Protein AF-A0A2V1GW44-F1 (afdb_monomer_lite)

Structure (mmCIF, N/CA/C/O backbone):
data_AF-A0A2V1GW44-F1
#
_entry.id   AF-A0A2V1GW44-F1
#
loop_
_atom_site.group_PDB
_atom_site.id
_atom_site.type_symbol
_atom_site.label_atom_id
_atom_site.label_alt_id
_atom_site.label_comp_id
_atom_site.label_asym_id
_atom_site.label_entity_id
_atom_site.label_seq_id
_atom_site.pdbx_PDB_ins_code
_atom_site.Cartn_x
_atom_site.Cartn_y
_atom_site.Cartn_z
_atom_site.occupancy
_atom_site.B_iso_or_equiv
_atom_site.auth_seq_id
_atom_site.auth_comp_id
_atom_site.auth_asym_id
_atom_site.auth_atom_id
_atom_site.pdbx_PDB_model_num
ATOM 1 N N . MET A 1 1 ? -30.091 3.429 -4.168 1.00 38.41 1 MET A N 1
ATOM 2 C CA . MET A 1 1 ? -29.788 3.239 -2.736 1.00 38.41 1 MET A CA 1
ATOM 3 C C . MET A 1 1 ? -28.719 2.162 -2.690 1.00 38.41 1 MET A C 1
ATOM 5 O O . MET A 1 1 ? -29.045 0.996 -2.858 1.00 38.41 1 MET A O 1
ATOM 9 N N . GLU A 1 2 ? -27.447 2.562 -2.692 1.00 45.38 2 GLU A N 1
ATOM 10 C CA . GLU A 1 2 ? -26.320 1.621 -2.644 1.00 45.38 2 GLU A CA 1
ATOM 11 C C . GLU A 1 2 ? -26.318 0.933 -1.282 1.00 45.38 2 GLU A C 1
ATOM 13 O O . GLU A 1 2 ? -26.388 1.591 -0.245 1.00 45.38 2 GLU A O 1
ATOM 18 N N . ALA A 1 3 ? -26.302 -0.395 -1.298 1.00 46.09 3 ALA A N 1
ATOM 19 C CA . ALA A 1 3 ? -26.195 -1.206 -0.104 1.00 46.09 3 ALA A CA 1
ATOM 20 C C . ALA A 1 3 ? -24.772 -1.077 0.452 1.00 46.09 3 ALA A C 1
ATOM 22 O O . ALA A 1 3 ? -23.888 -1.859 0.111 1.00 46.09 3 ALA A O 1
ATOM 23 N N . THR A 1 4 ? -24.523 -0.088 1.307 1.00 59.47 4 THR A N 1
ATOM 24 C CA . THR A 1 4 ? -23.390 -0.168 2.226 1.00 59.47 4 THR A CA 1
ATOM 25 C C . THR A 1 4 ? -23.682 -1.313 3.186 1.00 59.47 4 THR A C 1
ATOM 27 O O . THR A 1 4 ? -24.612 -1.231 3.984 1.00 59.47 4 THR A O 1
ATOM 30 N N . ALA A 1 5 ? -22.928 -2.408 3.062 1.00 61.69 5 ALA A N 1
ATOM 31 C CA . ALA A 1 5 ? -23.006 -3.543 3.971 1.00 61.69 5 ALA A CA 1
ATOM 32 C C . ALA A 1 5 ? -22.738 -3.048 5.408 1.00 61.69 5 ALA A C 1
ATOM 34 O O . ALA A 1 5 ? -21.621 -2.593 5.689 1.00 61.69 5 ALA A O 1
ATOM 35 N N . PRO A 1 6 ? -23.743 -3.065 6.307 1.00 62.78 6 PRO A N 1
ATOM 36 C CA . PRO A 1 6 ? -23.547 -2.648 7.688 1.00 62.78 6 PRO A CA 1
ATOM 37 C C . PRO A 1 6 ? -22.462 -3.526 8.321 1.00 62.78 6 PRO A C 1
ATOM 39 O O . PRO A 1 6 ? -22.490 -4.741 8.146 1.00 62.78 6 PRO A O 1
ATOM 42 N N . ASN A 1 7 ? -21.513 -2.909 9.028 1.00 71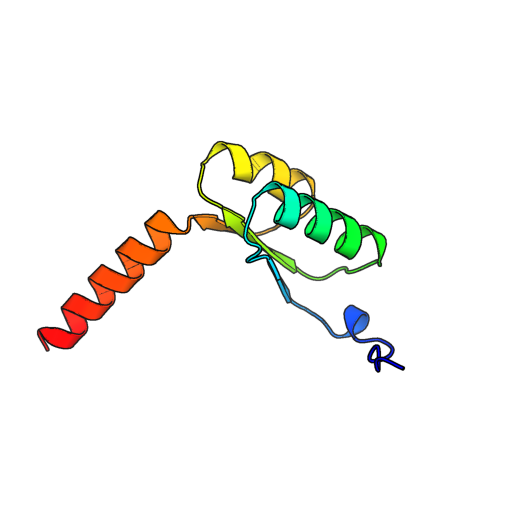.31 7 ASN A N 1
ATOM 43 C CA . ASN A 1 7 ? -20.394 -3.565 9.726 1.00 71.31 7 ASN A CA 1
ATOM 44 C C . ASN A 1 7 ? -19.305 -4.196 8.835 1.00 71.31 7 ASN A C 1
ATOM 46 O O . ASN A 1 7 ? -18.417 -4.861 9.356 1.00 71.31 7 ASN A O 1
ATOM 50 N N . LEU A 1 8 ? -19.286 -3.935 7.518 1.00 73.75 8 LEU A N 1
ATOM 51 C CA . LEU A 1 8 ? -18.229 -4.441 6.620 1.00 73.75 8 LEU A CA 1
ATOM 52 C C . LEU A 1 8 ? -16.809 -4.140 7.128 1.00 73.75 8 LEU A C 1
ATOM 54 O O . LEU A 1 8 ? -15.898 -4.925 6.910 1.00 73.75 8 LEU A O 1
ATOM 58 N N . ILE A 1 9 ? -16.618 -2.992 7.780 1.00 80.25 9 ILE A N 1
ATOM 59 C CA . ILE A 1 9 ? -15.314 -2.567 8.301 1.00 80.25 9 ILE A CA 1
ATOM 60 C C . IL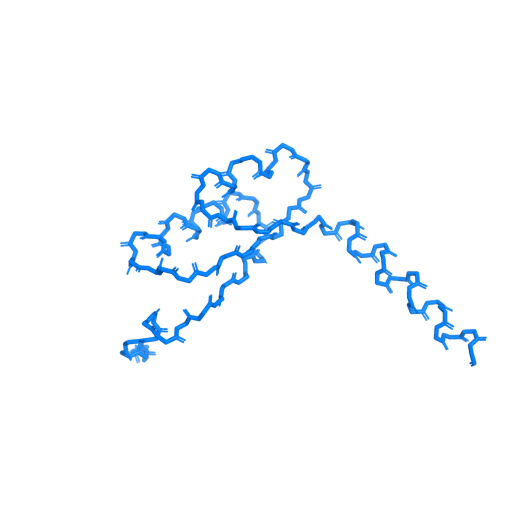E A 1 9 ? -14.886 -3.362 9.537 1.00 80.25 9 ILE A C 1
ATOM 62 O O . ILE A 1 9 ? -13.683 -3.520 9.742 1.00 80.25 9 ILE A O 1
ATOM 66 N N . ASP A 1 10 ? -15.831 -3.851 10.339 1.00 83.81 10 ASP A N 1
ATOM 67 C CA . ASP A 1 10 ? -15.531 -4.548 11.593 1.00 83.81 10 ASP A CA 1
ATOM 68 C C . ASP A 1 10 ? -14.995 -5.964 11.338 1.00 83.81 10 ASP A C 1
ATOM 70 O O . ASP A 1 10 ? -14.082 -6.405 12.034 1.00 83.81 10 ASP A O 1
ATOM 74 N N . ASP A 1 11 ? -15.497 -6.630 10.294 1.00 87.12 11 ASP A N 1
ATOM 75 C CA . ASP A 1 11 ? -15.083 -7.986 9.898 1.00 87.12 11 ASP A CA 1
ATOM 76 C C . ASP A 1 11 ? -13.888 -8.001 8.928 1.00 87.12 11 ASP A C 1
ATOM 78 O O . ASP A 1 11 ? -13.378 -9.060 8.553 1.00 87.12 11 ASP A O 1
ATOM 82 N N . LEU A 1 12 ? -13.436 -6.831 8.475 1.00 90.62 12 LEU A N 1
ATOM 83 C CA . LEU A 1 12 ? -12.381 -6.737 7.479 1.00 90.62 12 LEU A CA 1
ATOM 84 C C . LEU A 1 12 ? -10.999 -6.829 8.139 1.00 90.62 12 LEU A C 1
ATOM 86 O O . LEU A 1 12 ? -10.625 -6.031 8.997 1.00 90.62 12 LEU A O 1
ATOM 90 N N . GLU A 1 13 ? -10.189 -7.780 7.684 1.00 93.44 13 GLU A N 1
ATOM 91 C CA . GLU A 1 13 ? -8.817 -7.939 8.179 1.00 93.44 13 GLU A CA 1
ATOM 92 C C . GLU A 1 13 ? -7.793 -7.176 7.334 1.00 93.44 13 GLU A C 1
ATOM 94 O O . GLU A 1 13 ? -6.786 -6.683 7.854 1.00 93.44 13 GLU A O 1
ATOM 99 N N . TRP A 1 14 ? -8.053 -7.070 6.028 1.00 95.12 14 TRP A N 1
ATOM 100 C CA . TRP A 1 14 ? -7.112 -6.557 5.041 1.00 95.12 14 TRP A CA 1
ATOM 101 C C . TRP A 1 14 ? -7.773 -5.663 4.000 1.00 95.12 14 TRP A C 1
ATOM 103 O O . TRP A 1 14 ? -8.823 -5.986 3.453 1.00 95.12 14 TRP A O 1
ATOM 113 N N . VAL A 1 15 ? -7.081 -4.579 3.655 1.00 95.12 15 VAL A N 1
ATOM 114 C CA . VAL A 1 15 ? -7.368 -3.756 2.476 1.00 95.12 15 VAL A CA 1
A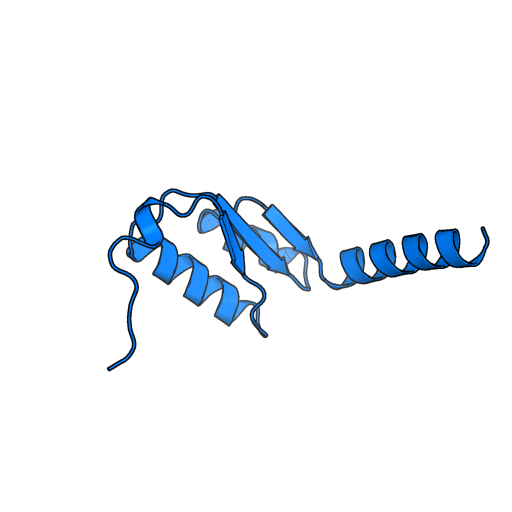TOM 115 C C . VAL A 1 15 ? -6.113 -3.649 1.624 1.00 95.12 15 VAL A C 1
ATOM 117 O O . VAL A 1 15 ? -5.027 -3.410 2.150 1.00 95.12 15 VAL A O 1
ATOM 120 N N . VAL A 1 16 ? -6.260 -3.764 0.304 1.00 96.75 16 VAL A N 1
ATOM 121 C CA . VAL A 1 16 ? -5.181 -3.491 -0.651 1.00 96.75 16 VAL A CA 1
ATOM 122 C C . VAL A 1 16 ? -5.576 -2.310 -1.535 1.00 96.75 16 VAL A C 1
ATOM 124 O O . VAL A 1 16 ? -6.593 -2.350 -2.222 1.00 96.75 16 VAL A O 1
ATOM 127 N N . LEU A 1 17 ? -4.767 -1.253 -1.510 1.00 96.81 17 LEU A N 1
ATOM 128 C CA . LEU A 1 17 ? -4.983 -0.016 -2.255 1.00 96.81 17 LEU A CA 1
ATOM 129 C C . LEU A 1 17 ? -4.214 -0.058 -3.577 1.00 96.81 17 LEU A C 1
ATOM 131 O O . LEU A 1 17 ? -2.988 0.026 -3.599 1.00 96.81 17 LEU A O 1
ATOM 135 N N . THR A 1 18 ? -4.949 -0.207 -4.674 1.00 96.81 18 THR A N 1
ATOM 136 C CA . THR A 1 18 ? -4.425 -0.364 -6.044 1.00 96.81 18 THR A CA 1
ATOM 137 C C . THR A 1 18 ? -4.945 0.744 -6.960 1.00 96.81 18 THR A 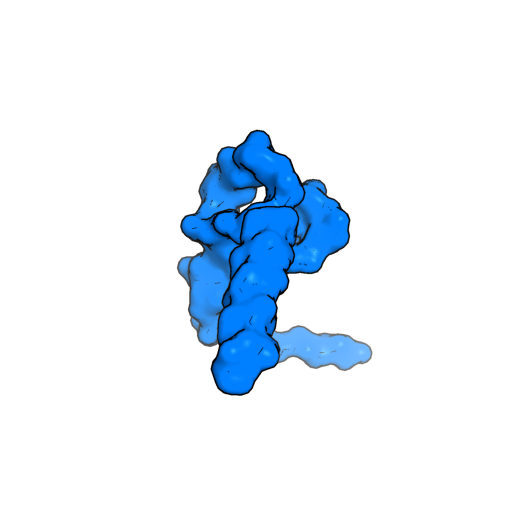C 1
ATOM 139 O O . THR A 1 18 ? -5.326 0.512 -8.106 1.00 96.81 18 THR A O 1
ATOM 142 N N . LEU A 1 19 ? -5.038 1.968 -6.433 1.00 96.25 19 LEU A N 1
ATOM 143 C CA . LEU A 1 19 ? -5.653 3.078 -7.153 1.00 96.25 19 LEU A CA 1
ATOM 144 C C . LEU A 1 19 ? -4.700 3.669 -8.209 1.00 96.25 19 LEU A C 1
ATOM 146 O O . LEU A 1 19 ? -3.482 3.559 -8.063 1.00 96.25 19 LEU A O 1
ATOM 150 N N . PRO A 1 20 ? -5.229 4.342 -9.255 1.00 93.69 20 PRO A N 1
ATOM 151 C CA . PRO A 1 20 ? -4.431 4.779 -10.408 1.00 93.69 20 PRO A CA 1
ATOM 152 C C . PRO A 1 20 ? -3.300 5.765 -10.094 1.00 93.69 20 PRO A C 1
ATOM 154 O O . PRO A 1 20 ? -2.409 5.953 -10.918 1.00 93.69 20 PRO A O 1
ATOM 157 N N . THR A 1 21 ? -3.347 6.440 -8.942 1.00 95.06 21 THR A N 1
ATOM 158 C CA . THR A 1 21 ? -2.339 7.425 -8.540 1.00 95.06 21 THR A CA 1
ATOM 159 C C . THR A 1 21 ? -1.955 7.263 -7.074 1.00 95.06 21 THR A C 1
ATOM 161 O O . THR A 1 21 ? -2.769 6.876 -6.230 1.00 95.06 21 THR A O 1
ATOM 164 N N . HIS A 1 22 ? -0.722 7.648 -6.744 1.00 95.00 22 HIS A N 1
ATOM 165 C CA . HIS A 1 22 ? -0.239 7.662 -5.366 1.00 95.00 22 HIS A CA 1
ATOM 166 C C . HIS A 1 22 ? -1.105 8.530 -4.442 1.00 95.00 22 HIS A C 1
ATOM 168 O O . HIS A 1 22 ? -1.467 8.116 -3.340 1.00 95.00 22 HIS A O 1
ATOM 174 N N . GLN A 1 23 ? -1.527 9.702 -4.924 1.00 96.38 23 GLN A N 1
ATOM 175 C CA . GLN A 1 23 ? -2.413 10.587 -4.172 1.00 96.38 23 GLN A CA 1
ATOM 176 C C . GLN A 1 23 ? -3.779 9.945 -3.895 1.00 96.38 23 GLN A C 1
ATOM 178 O O . GLN A 1 23 ? -4.350 10.164 -2.827 1.00 96.38 23 GLN A O 1
ATOM 183 N N . ALA A 1 24 ? -4.303 9.136 -4.821 1.00 96.81 24 ALA A N 1
ATOM 184 C CA . ALA A 1 24 ? -5.532 8.387 -4.588 1.00 96.81 24 ALA A CA 1
ATOM 185 C C . ALA A 1 24 ? -5.338 7.341 -3.476 1.00 96.81 24 ALA A C 1
ATOM 187 O O . ALA A 1 24 ? -6.163 7.278 -2.564 1.00 96.81 24 ALA A O 1
ATOM 188 N N . ASN A 1 25 ? -4.219 6.604 -3.482 1.00 96.94 25 ASN A N 1
ATOM 189 C CA . ASN A 1 25 ? -3.873 5.668 -2.404 1.00 96.94 25 ASN A CA 1
ATOM 190 C C . ASN A 1 25 ? -3.746 6.375 -1.041 1.00 96.94 25 ASN A C 1
ATOM 192 O O . ASN A 1 25 ? -4.300 5.892 -0.054 1.00 96.94 25 ASN A O 1
ATOM 196 N N . ILE A 1 26 ? -3.107 7.549 -0.977 1.00 97.06 26 ILE A N 1
ATOM 197 C CA . ILE A 1 26 ? -3.036 8.361 0.253 1.00 97.06 26 ILE A CA 1
ATOM 198 C C . ILE A 1 26 ? -4.432 8.756 0.746 1.00 97.06 26 ILE A C 1
ATOM 200 O O . ILE A 1 26 ? -4.749 8.604 1.932 1.00 97.06 26 ILE A O 1
ATOM 204 N N . SER A 1 27 ? -5.265 9.283 -0.152 1.00 97.38 27 SER A N 1
ATOM 205 C CA . SER A 1 27 ? -6.612 9.746 0.184 1.00 97.38 27 SER A CA 1
ATOM 206 C C . SER A 1 27 ? -7.475 8.599 0.710 1.00 97.38 27 SER A C 1
ATOM 208 O O . SER A 1 27 ? -8.137 8.756 1.736 1.00 97.38 27 SER A O 1
ATOM 210 N N . ALA A 1 28 ? -7.409 7.431 0.066 1.00 96.50 28 ALA A N 1
ATOM 211 C CA . ALA A 1 28 ? -8.127 6.236 0.490 1.00 96.50 28 ALA A CA 1
ATOM 212 C C . ALA A 1 28 ? -7.633 5.716 1.847 1.00 96.50 28 ALA A C 1
ATOM 214 O O . ALA A 1 28 ? -8.448 5.532 2.749 1.00 96.50 28 ALA A O 1
ATOM 215 N N . ALA A 1 29 ? -6.315 5.565 2.042 1.00 96.50 29 ALA A N 1
ATOM 216 C CA . ALA A 1 29 ? -5.736 5.144 3.324 1.00 96.50 29 ALA A CA 1
ATOM 217 C C . ALA A 1 29 ? -6.186 6.059 4.475 1.00 96.50 29 ALA A C 1
ATOM 219 O O . ALA A 1 29 ? -6.588 5.596 5.543 1.00 96.50 29 ALA A O 1
ATOM 220 N N . THR A 1 30 ? -6.184 7.371 4.229 1.00 96.12 30 THR A N 1
ATOM 221 C CA . THR A 1 30 ? -6.633 8.374 5.199 1.00 96.12 30 THR A CA 1
ATOM 222 C C . THR A 1 30 ? -8.116 8.213 5.536 1.00 96.12 30 THR A C 1
ATOM 224 O O . THR A 1 30 ? -8.484 8.255 6.710 1.00 96.12 30 THR A O 1
ATOM 227 N N . GLN A 1 31 ? -8.982 8.040 4.533 1.00 94.56 31 GLN A N 1
ATOM 228 C CA . GLN A 1 31 ? -10.419 7.861 4.758 1.00 94.56 31 GLN A CA 1
ATOM 229 C C . GLN A 1 31 ? -10.718 6.562 5.508 1.00 94.56 31 GLN A C 1
ATOM 231 O O . GLN A 1 31 ? -11.435 6.596 6.502 1.00 94.56 31 GLN A O 1
ATOM 236 N N . ILE A 1 32 ? -10.100 5.451 5.110 1.00 92.19 32 ILE A N 1
ATOM 237 C CA . ILE A 1 32 ? -10.272 4.145 5.756 1.00 92.19 32 ILE A CA 1
ATOM 238 C C . ILE A 1 32 ? -9.892 4.213 7.242 1.00 92.19 32 ILE A C 1
ATOM 240 O O . ILE A 1 32 ? -10.634 3.732 8.099 1.00 92.19 32 ILE A O 1
ATOM 244 N N . ARG A 1 33 ? -8.780 4.879 7.581 1.00 91.25 33 ARG A N 1
ATOM 245 C CA . ARG A 1 33 ? -8.395 5.092 8.985 1.00 91.25 33 ARG A CA 1
ATOM 246 C C . ARG A 1 33 ? -9.384 5.982 9.737 1.00 91.25 33 ARG A C 1
ATOM 248 O O . ARG A 1 33 ? -9.723 5.666 10.874 1.00 91.25 33 ARG A O 1
ATOM 255 N N . LYS A 1 34 ? -9.903 7.043 9.109 1.00 91.94 34 LYS A N 1
ATOM 256 C CA . LYS A 1 34 ? -10.953 7.899 9.699 1.00 91.94 34 LYS A CA 1
ATOM 257 C C . LYS A 1 34 ? -12.265 7.152 9.951 1.00 91.94 34 LYS A C 1
ATOM 259 O O . LYS A 1 34 ? -12.969 7.497 10.891 1.00 91.94 34 LYS A O 1
ATOM 264 N N . MET A 1 35 ? -12.573 6.132 9.152 1.00 90.06 35 MET A N 1
ATOM 265 C CA . MET A 1 35 ? -13.740 5.263 9.344 1.00 90.06 35 MET A CA 1
ATOM 266 C C . MET A 1 35 ? -13.562 4.256 10.492 1.00 90.06 35 MET A C 1
ATOM 268 O O . MET A 1 35 ? -14.484 3.505 10.785 1.00 90.06 35 MET A O 1
ATOM 272 N N . GLY A 1 36 ? -12.398 4.229 11.153 1.00 90.00 36 GLY A N 1
ATOM 273 C CA . GLY A 1 36 ? -12.145 3.359 12.299 1.00 90.00 36 GLY A CA 1
ATOM 274 C C . GLY A 1 36 ? -11.648 1.959 11.941 1.00 90.00 36 GLY A C 1
ATOM 275 O O . GLY A 1 36 ? -11.575 1.115 12.830 1.00 90.00 36 GLY A O 1
ATOM 276 N N . PHE A 1 37 ? -11.260 1.703 10.685 1.00 91.94 37 PHE A N 1
ATOM 277 C CA . PHE A 1 37 ? -10.687 0.417 10.281 1.00 91.94 37 PHE A CA 1
ATOM 278 C C . PHE A 1 37 ? -9.399 0.117 11.059 1.00 91.94 37 PHE A C 1
ATOM 280 O O . PHE A 1 37 ? -8.414 0.862 10.968 1.00 91.94 37 PHE A O 1
ATOM 287 N N . LYS A 1 38 ? -9.394 -0.999 11.795 1.00 91.31 38 LYS A N 1
ATOM 288 C CA . LYS A 1 38 ? -8.262 -1.454 12.626 1.00 91.31 38 LYS A CA 1
ATOM 289 C C . LYS A 1 38 ? -7.423 -2.548 11.968 1.00 91.31 38 LYS A C 1
ATOM 291 O O . LYS A 1 38 ? -6.368 -2.893 12.492 1.00 91.31 38 LYS A O 1
ATOM 296 N N . GLY A 1 39 ? -7.871 -3.069 10.828 1.00 92.81 39 GLY A N 1
ATOM 297 C CA . GLY A 1 39 ? -7.144 -4.081 10.077 1.00 92.81 39 GLY A CA 1
ATOM 298 C C . GLY A 1 39 ? -5.894 -3.541 9.376 1.00 92.81 39 GLY A C 1
ATOM 299 O O . GLY A 1 39 ? -5.517 -2.356 9.454 1.00 92.81 39 GLY A O 1
ATOM 300 N N . LYS A 1 40 ? -5.235 -4.449 8.661 1.00 96.25 40 LYS A N 1
ATOM 301 C CA . LYS A 1 40 ? -3.992 -4.187 7.942 1.00 96.25 40 LYS A CA 1
ATOM 302 C C . LYS A 1 40 ? -4.282 -3.602 6.566 1.00 96.25 40 LYS A C 1
ATOM 304 O O . LYS A 1 40 ? -5.286 -3.902 5.928 1.00 96.25 40 LYS A O 1
ATOM 309 N N . MET A 1 41 ? -3.382 -2.741 6.109 1.00 96.62 41 MET A N 1
ATOM 310 C CA . MET A 1 41 ? -3.471 -2.137 4.781 1.00 96.62 41 MET A CA 1
ATOM 311 C C . MET A 1 41 ? -2.202 -2.441 4.005 1.00 96.62 41 MET A C 1
ATOM 313 O O . MET A 1 41 ? -1.108 -2.360 4.562 1.00 96.62 41 MET A O 1
ATOM 317 N N . ALA A 1 42 ? -2.349 -2.734 2.724 1.00 97.62 42 ALA A N 1
ATOM 318 C CA . ALA A 1 42 ? -1.268 -2.718 1.759 1.00 97.62 42 ALA A CA 1
ATOM 319 C C . ALA A 1 42 ?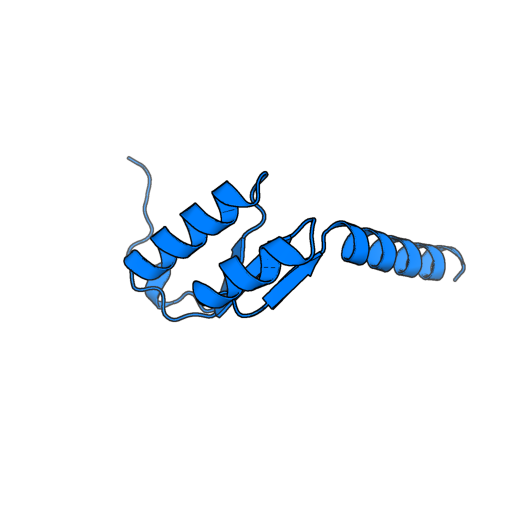 -1.575 -1.710 0.648 1.00 97.62 42 ALA A C 1
ATOM 321 O O . ALA A 1 42 ? -2.735 -1.356 0.438 1.00 97.62 42 ALA A O 1
ATOM 322 N N . ALA A 1 43 ? -0.556 -1.247 -0.066 1.00 97.62 43 ALA A N 1
ATOM 323 C CA . ALA A 1 43 ? -0.740 -0.337 -1.190 1.00 97.62 43 ALA A CA 1
ATOM 324 C C . ALA A 1 43 ? 0.263 -0.604 -2.311 1.00 97.62 43 ALA A C 1
ATOM 326 O O . ALA A 1 43 ? 1.387 -1.037 -2.062 1.00 97.62 43 ALA A O 1
ATOM 327 N N . THR A 1 44 ? -0.127 -0.305 -3.544 1.00 96.62 44 THR A N 1
ATOM 328 C CA . THR A 1 44 ? 0.807 -0.265 -4.667 1.00 96.62 44 THR A CA 1
ATOM 329 C C . THR A 1 44 ? 1.537 1.069 -4.720 1.00 96.62 44 THR A C 1
ATOM 331 O O . THR A 1 44 ? 0.945 2.127 -4.487 1.00 96.62 44 THR A O 1
ATOM 334 N N . THR A 1 45 ? 2.815 1.018 -5.075 1.00 96.00 45 THR A N 1
ATOM 335 C CA . THR A 1 45 ? 3.647 2.190 -5.352 1.00 96.00 45 THR A CA 1
ATOM 336 C C . THR A 1 45 ? 4.349 2.031 -6.692 1.00 96.00 45 THR A C 1
ATOM 338 O O . THR A 1 45 ? 4.540 0.924 -7.193 1.00 96.00 45 THR A O 1
ATOM 341 N N . SER A 1 46 ? 4.732 3.151 -7.280 1.00 92.56 46 SER A N 1
ATOM 342 C CA . SER A 1 46 ? 5.553 3.203 -8.491 1.00 92.56 46 SER A CA 1
ATOM 343 C C . SER A 1 46 ? 6.980 3.625 -8.159 1.00 92.56 46 SER A C 1
ATOM 345 O O . SER A 1 46 ? 7.930 3.143 -8.778 1.00 92.56 46 SER A O 1
ATOM 347 N N . TYR A 1 47 ? 7.136 4.462 -7.131 1.00 90.94 47 TYR A N 1
ATOM 348 C CA . TYR A 1 47 ? 8.410 5.049 -6.727 1.00 90.94 47 TYR A CA 1
ATOM 349 C C . TYR A 1 47 ? 8.723 4.760 -5.252 1.00 90.94 47 TYR A C 1
ATOM 351 O O . TYR A 1 47 ? 7.856 4.350 -4.478 1.00 90.94 47 TYR A O 1
ATOM 359 N N . ALA A 1 48 ? 9.996 4.888 -4.871 1.00 85.50 48 ALA A N 1
ATOM 360 C CA . ALA A 1 48 ? 10.467 4.513 -3.535 1.00 85.50 48 ALA A CA 1
ATOM 361 C C . ALA A 1 48 ? 10.067 5.525 -2.447 1.00 85.50 48 ALA A C 1
ATOM 363 O O . ALA A 1 48 ? 9.795 5.132 -1.318 1.00 85.50 48 ALA A O 1
ATOM 364 N N . ASP A 1 49 ? 9.996 6.806 -2.796 1.00 89.62 49 ASP A N 1
ATOM 365 C CA . ASP A 1 49 ? 9.600 7.921 -1.928 1.00 89.62 49 ASP A CA 1
ATOM 366 C C . ASP A 1 49 ? 8.112 7.880 -1.538 1.00 89.62 49 ASP A C 1
ATOM 368 O O . ASP A 1 49 ? 7.733 8.275 -0.436 1.00 89.62 49 ASP A O 1
ATOM 372 N N . GLU A 1 50 ? 7.264 7.310 -2.394 1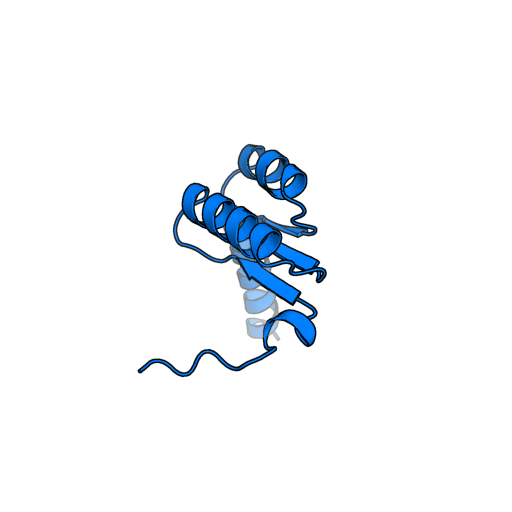.00 92.12 50 GLU A N 1
ATOM 373 C CA . GLU A 1 50 ? 5.841 7.078 -2.117 1.00 92.12 50 GLU A CA 1
ATOM 374 C C . GLU A 1 50 ? 5.604 6.188 -0.883 1.00 92.12 50 GLU A C 1
ATOM 376 O O . GLU A 1 50 ? 4.588 6.302 -0.189 1.00 92.12 50 GLU A O 1
ATOM 381 N N . LYS A 1 51 ? 6.544 5.285 -0.589 1.00 92.38 51 LYS A N 1
ATOM 382 C CA . LYS A 1 51 ? 6.419 4.314 0.499 1.00 92.38 51 LYS A CA 1
ATOM 383 C C . LYS A 1 51 ? 6.298 4.989 1.863 1.00 92.38 51 LYS A C 1
ATOM 385 O O . LYS A 1 51 ? 5.361 4.689 2.602 1.00 92.38 51 LYS A O 1
ATOM 390 N N . GLU A 1 52 ? 7.200 5.917 2.175 1.00 91.38 52 GLU A N 1
ATOM 391 C CA . GLU A 1 52 ? 7.285 6.545 3.501 1.00 91.38 52 GLU A CA 1
ATOM 392 C C . GLU A 1 52 ? 5.974 7.241 3.876 1.00 91.38 52 GLU A C 1
ATOM 394 O O . GLU A 1 52 ? 5.487 7.148 5.009 1.00 91.38 52 GLU A O 1
ATOM 399 N N . LYS A 1 53 ? 5.341 7.899 2.896 1.00 92.44 53 LYS A N 1
ATOM 400 C CA . LYS A 1 53 ? 4.076 8.588 3.132 1.00 92.44 53 LYS A CA 1
ATOM 401 C C . LYS A 1 53 ? 2.952 7.615 3.467 1.00 92.44 53 LYS A C 1
ATOM 403 O O . LYS A 1 53 ? 2.179 7.885 4.386 1.00 92.44 53 LYS A O 1
ATOM 408 N N . LEU A 1 54 ? 2.859 6.495 2.757 1.00 94.44 54 LEU A N 1
ATOM 409 C CA . LEU A 1 54 ? 1.842 5.471 3.003 1.00 94.44 54 LEU A CA 1
ATOM 410 C C . LEU A 1 54 ? 2.065 4.769 4.350 1.00 94.44 54 LEU A C 1
ATOM 412 O O . LEU A 1 54 ? 1.104 4.563 5.094 1.00 94.44 54 LEU A O 1
ATOM 416 N N . GLU A 1 55 ? 3.314 4.478 4.709 1.00 93.56 55 GLU A N 1
ATOM 417 C CA . GLU A 1 55 ? 3.663 3.892 6.010 1.00 93.56 55 GLU A CA 1
ATOM 418 C C . GLU A 1 55 ? 3.261 4.809 7.171 1.00 93.56 55 GLU A C 1
ATOM 420 O O . GLU A 1 55 ? 2.643 4.350 8.134 1.00 93.56 55 GLU A O 1
ATOM 425 N N . SER A 1 56 ? 3.474 6.125 7.036 1.00 92.69 56 SER A N 1
ATOM 426 C CA . SER A 1 56 ? 3.029 7.115 8.032 1.00 92.69 56 SER A CA 1
ATOM 427 C C . SER A 1 56 ? 1.505 7.149 8.246 1.00 92.69 56 SER A C 1
ATOM 429 O O . SER A 1 56 ? 1.033 7.630 9.274 1.00 92.69 56 SER A O 1
ATOM 431 N N . LEU A 1 57 ? 0.724 6.612 7.300 1.00 92.31 57 LEU A N 1
ATOM 432 C CA . LEU A 1 57 ? -0.741 6.506 7.357 1.00 92.31 57 LEU A CA 1
ATOM 433 C C . LEU A 1 57 ? -1.212 5.121 7.841 1.00 92.31 57 LEU A C 1
ATOM 435 O O . LEU A 1 57 ? -2.407 4.810 7.813 1.00 92.31 57 LEU A O 1
ATOM 439 N N . GLY A 1 58 ? -0.287 4.267 8.286 1.00 91.75 58 GLY A N 1
ATOM 440 C CA . GLY A 1 58 ? -0.583 2.921 8.766 1.00 91.75 58 GLY A CA 1
ATOM 441 C C . GLY A 1 58 ? -0.779 1.896 7.647 1.00 91.75 58 GLY A C 1
ATOM 442 O O . GLY A 1 58 ? -1.467 0.892 7.860 1.00 91.75 58 GLY A O 1
ATOM 443 N N . VAL A 1 59 ? -0.224 2.131 6.454 1.00 95.69 59 VAL A N 1
ATOM 444 C CA . VAL A 1 59 ? -0.036 1.071 5.452 1.00 95.69 59 VAL A CA 1
ATOM 445 C C . VAL A 1 59 ? 1.127 0.190 5.901 1.00 95.69 59 VAL A C 1
ATOM 447 O O . VAL A 1 59 ? 2.211 0.676 6.186 1.00 95.69 59 VAL A O 1
ATOM 450 N N . HIS A 1 60 ? 0.875 -1.111 6.004 1.00 96.19 60 HIS A N 1
ATOM 451 C CA . HIS A 1 60 ? 1.802 -2.095 6.564 1.00 96.19 60 HIS A CA 1
ATOM 452 C C . HIS A 1 60 ? 2.738 -2.681 5.503 1.00 96.19 60 HIS A C 1
ATOM 454 O O . HIS A 1 60 ? 3.840 -3.109 5.826 1.00 96.19 60 HIS A O 1
ATOM 460 N N . TYR A 1 61 ? 2.284 -2.727 4.247 1.00 95.25 61 TYR A N 1
ATOM 461 C CA . TYR A 1 61 ? 3.037 -3.299 3.134 1.00 95.25 61 TYR A CA 1
ATOM 462 C C . TYR A 1 61 ? 2.880 -2.439 1.887 1.00 95.25 61 TYR A C 1
ATOM 464 O O . TYR A 1 61 ? 1.782 -1.980 1.570 1.00 95.25 61 TYR A O 1
ATOM 472 N N . THR A 1 62 ? 3.973 -2.247 1.159 1.00 95.19 62 THR A N 1
ATOM 473 C CA . THR A 1 62 ? 3.956 -1.581 -0.143 1.00 95.19 62 THR A CA 1
ATOM 474 C C . THR A 1 62 ? 4.512 -2.508 -1.210 1.00 95.19 62 THR A C 1
ATOM 476 O O . THR A 1 62 ? 5.497 -3.208 -0.980 1.00 95.19 62 THR A O 1
ATOM 479 N N . PHE A 1 63 ? 3.854 -2.523 -2.365 1.00 94.75 63 PHE A N 1
ATOM 480 C CA . PHE A 1 63 ? 4.228 -3.337 -3.514 1.00 94.75 63 PHE A CA 1
ATOM 481 C C . PHE A 1 63 ? 4.593 -2.419 -4.670 1.00 94.75 63 PHE A C 1
ATOM 483 O O . PHE A 1 63 ? 3.733 -1.696 -5.179 1.00 94.75 63 PHE A O 1
ATOM 490 N N . ASN A 1 64 ? 5.859 -2.436 -5.088 1.00 94.31 64 ASN A N 1
ATOM 491 C CA . ASN A 1 64 ? 6.257 -1.668 -6.258 1.00 94.31 64 ASN A CA 1
ATOM 492 C C . ASN A 1 64 ? 5.745 -2.368 -7.523 1.00 94.31 64 ASN A C 1
ATOM 494 O O . ASN A 1 64 ? 6.166 -3.485 -7.820 1.00 94.31 64 ASN A O 1
ATOM 498 N N . VAL A 1 65 ? 4.866 -1.711 -8.280 1.00 93.81 65 VAL A N 1
ATOM 499 C CA . VAL A 1 65 ? 4.181 -2.322 -9.431 1.00 93.81 65 VAL A CA 1
ATOM 500 C C . VAL A 1 65 ? 5.145 -2.829 -10.501 1.00 93.81 65 VAL A C 1
ATOM 502 O O . VAL A 1 65 ? 4.879 -3.855 -11.123 1.00 93.81 65 VAL A O 1
ATOM 505 N N . PHE A 1 66 ? 6.282 -2.160 -10.696 1.00 93.69 66 PHE A N 1
ATOM 506 C CA . PHE A 1 66 ? 7.275 -2.560 -11.690 1.00 93.69 66 PHE A CA 1
ATOM 507 C C . PHE A 1 66 ? 8.085 -3.765 -11.217 1.00 93.69 66 PHE A C 1
ATOM 509 O O . PHE A 1 66 ? 8.323 -4.691 -11.995 1.00 93.69 66 PHE A O 1
ATOM 516 N N . THR A 1 67 ? 8.458 -3.789 -9.936 1.00 94.06 67 THR A N 1
ATOM 517 C CA . THR A 1 67 ? 9.119 -4.947 -9.322 1.00 94.06 67 THR A CA 1
ATOM 518 C C . THR A 1 67 ? 8.222 -6.181 -9.384 1.00 94.06 67 THR A C 1
ATOM 520 O O . THR A 1 67 ? 8.665 -7.235 -9.841 1.00 94.06 67 THR A O 1
ATOM 523 N N . GLU A 1 68 ? 6.953 -6.045 -8.991 1.00 94.56 68 GLU A N 1
ATOM 524 C CA . GLU A 1 68 ? 5.994 -7.154 -9.006 1.00 94.56 68 GLU A CA 1
ATOM 525 C C . GLU A 1 68 ? 5.698 -7.638 -10.429 1.00 94.56 68 GLU A C 1
ATOM 527 O O . GLU A 1 68 ? 5.632 -8.844 -10.668 1.00 94.56 68 GLU A O 1
ATOM 532 N N . ALA A 1 69 ? 5.597 -6.727 -11.405 1.00 95.00 69 ALA A N 1
ATOM 533 C CA . ALA A 1 69 ? 5.453 -7.100 -12.810 1.00 95.00 69 ALA A CA 1
ATOM 534 C C . ALA A 1 69 ? 6.662 -7.910 -13.310 1.00 95.00 69 ALA A C 1
ATOM 536 O O . ALA A 1 69 ? 6.491 -8.941 -13.963 1.00 95.00 69 ALA A O 1
ATOM 537 N N . GLY A 1 70 ? 7.884 -7.486 -12.966 1.00 96.12 70 GLY A N 1
ATOM 538 C CA . GLY A 1 70 ? 9.107 -8.209 -13.315 1.00 96.12 70 GLY A CA 1
ATOM 539 C C . GLY A 1 70 ? 9.175 -9.598 -12.677 1.00 96.12 70 GLY A C 1
ATOM 540 O O . GLY A 1 70 ? 9.496 -10.578 -13.353 1.00 96.12 70 GLY A O 1
ATOM 541 N N . TYR A 1 71 ? 8.821 -9.702 -11.394 1.00 95.94 71 TYR A N 1
ATOM 542 C CA . TYR A 1 71 ? 8.773 -10.978 -10.682 1.00 95.94 71 TYR A CA 1
ATOM 543 C C . TYR A 1 71 ? 7.716 -11.921 -11.273 1.00 95.94 71 TYR A C 1
ATOM 545 O O . TYR A 1 71 ? 8.007 -13.088 -11.553 1.00 95.94 71 TYR A O 1
ATOM 553 N N . GLY A 1 72 ? 6.510 -11.404 -11.526 1.00 95.19 72 GLY A N 1
ATOM 554 C CA . GLY A 1 72 ? 5.422 -12.145 -12.158 1.00 95.19 72 GLY A CA 1
ATOM 555 C C . GLY A 1 72 ? 5.820 -12.681 -13.531 1.00 95.19 72 GLY A C 1
ATOM 556 O O . GLY A 1 72 ? 5.646 -13.869 -13.804 1.00 95.19 72 GLY A O 1
ATOM 557 N N . PHE A 1 73 ? 6.447 -11.841 -14.357 1.00 96.88 73 PHE A N 1
ATOM 558 C CA . PHE A 1 73 ? 6.943 -12.243 -15.670 1.00 96.88 73 PHE A CA 1
ATOM 559 C C . PHE A 1 73 ? 8.025 -13.330 -15.587 1.00 96.88 73 PHE A C 1
ATOM 561 O O . PHE A 1 73 ? 7.946 -14.339 -16.288 1.00 96.88 73 PHE A O 1
ATOM 568 N N . ALA A 1 74 ? 9.013 -13.178 -14.700 1.00 96.94 74 ALA A N 1
ATOM 569 C CA . ALA A 1 74 ? 10.074 -14.169 -14.525 1.00 96.94 74 ALA A CA 1
ATOM 570 C C . ALA A 1 74 ? 9.534 -15.536 -14.071 1.00 96.94 74 ALA A C 1
ATOM 572 O O . ALA A 1 74 ? 10.016 -16.577 -14.525 1.00 96.94 74 ALA A O 1
ATOM 573 N N . ASN A 1 75 ? 8.528 -15.549 -13.193 1.00 96.12 75 ASN A N 1
ATOM 574 C CA . ASN A 1 75 ? 7.870 -16.785 -12.776 1.00 96.12 75 ASN A CA 1
ATOM 575 C C . ASN A 1 75 ? 7.073 -17.429 -13.911 1.00 96.12 75 ASN A C 1
ATOM 577 O O . ASN A 1 75 ? 7.097 -18.652 -14.045 1.00 96.12 75 ASN A O 1
ATOM 581 N N . GLU A 1 76 ? 6.412 -16.636 -14.748 1.00 95.62 76 GLU A N 1
ATOM 582 C CA . GLU A 1 76 ? 5.673 -17.163 -15.892 1.00 95.62 76 GLU A CA 1
ATOM 583 C C . GLU A 1 76 ? 6.610 -17.789 -16.937 1.00 95.62 76 GLU A C 1
ATOM 585 O O . GLU A 1 76 ? 6.371 -18.907 -17.396 1.00 95.62 76 GLU A O 1
ATOM 590 N N . LEU A 1 77 ? 7.761 -17.159 -17.204 1.00 96.12 77 LEU A N 1
ATOM 591 C CA . LEU A 1 77 ? 8.801 -17.734 -18.065 1.00 96.12 77 LEU A CA 1
ATOM 592 C C . LEU A 1 77 ? 9.304 -19.100 -17.578 1.00 96.12 77 LEU A C 1
ATOM 594 O O . LEU A 1 77 ? 9.650 -19.947 -18.401 1.00 96.12 77 LEU A O 1
ATOM 598 N N . LYS A 1 78 ? 9.368 -19.334 -16.260 1.00 93.12 78 LYS A N 1
ATOM 599 C CA . LYS A 1 78 ? 9.773 -20.640 -15.711 1.00 93.12 78 LYS A CA 1
ATOM 600 C C . LYS A 1 78 ? 8.738 -21.722 -15.998 1.00 93.12 78 LYS A C 1
ATOM 602 O O . LYS A 1 78 ? 9.129 -22.828 -16.349 1.00 93.12 78 LYS A O 1
ATOM 607 N N . LYS A 1 79 ? 7.446 -21.406 -15.876 1.00 92.12 79 LYS A N 1
ATOM 608 C CA . LYS A 1 79 ? 6.360 -22.358 -16.159 1.00 92.12 79 LYS A CA 1
ATOM 609 C C . LYS A 1 79 ? 6.294 -22.728 -17.637 1.00 92.12 79 LYS A C 1
ATOM 611 O O . LYS A 1 79 ? 6.026 -23.873 -17.955 1.00 92.12 79 LYS A O 1
ATOM 616 N N . MET A 1 80 ? 6.563 -21.775 -18.529 1.00 87.94 80 MET A N 1
ATOM 617 C CA . MET A 1 80 ? 6.559 -22.013 -19.979 1.00 87.94 80 MET A CA 1
ATOM 618 C C . MET A 1 80 ? 7.731 -22.875 -20.465 1.00 87.94 80 MET A C 1
ATOM 620 O O . MET A 1 80 ? 7.668 -23.430 -21.557 1.00 87.94 80 MET A O 1
ATOM 624 N N . LYS A 1 81 ? 8.820 -22.948 -19.692 1.00 69.44 81 LYS A N 1
ATOM 625 C CA . LYS A 1 81 ? 9.992 -23.787 -19.989 1.00 69.44 81 LYS A CA 1
ATOM 626 C C . LYS A 1 81 ? 9.929 -25.173 -19.328 1.00 69.44 81 LYS A C 1
ATOM 628 O O . LYS A 1 81 ? 10.907 -25.911 -19.445 1.00 69.44 81 LYS A O 1
ATOM 633 N N . ALA A 1 82 ? 8.849 -25.474 -18.607 1.00 55.59 82 ALA A N 1
ATOM 634 C CA . ALA A 1 82 ? 8.611 -26.751 -17.938 1.00 55.59 82 ALA A CA 1
ATOM 635 C C . ALA A 1 82 ? 7.778 -27.698 -18.809 1.00 55.59 82 ALA A C 1
ATOM 637 O O . ALA A 1 82 ? 6.966 -27.196 -19.619 1.00 55.59 82 ALA A O 1
#

Foldseek 3Di:
DDDPPPCPLVPDAEDEAEDPDLVSSLVVLQVSVVVVRPHEYEYEDQDDVSVVSSVVSRHPYYHHPVVVVVVVVVVVVVVVVD

Sequence (82 aa):
MEATAPNLIDDLEWVVLTLPTHQANISAATQIRKMGFKGKMAATTSYADEKEKLESLGVHYTFNVFTEAGYGFANELKKMKA

Secondary structure (DSSP, 8-state):
-----TTTTTS--EEEE--SSHHHHHHHHHHHHHTT--SEEEEEESSSHHHHHHHHTT--EEEEHHHHHHHHHHHHHHHHT-

Radius of gyration: 15.74 Å; chains: 1; bounding box: 40×37×33 Å

pLDDT: mean 89.47, std 12.62, range [38.41, 97.62]

InterPro domains:
  IPR036291 NAD(P)-binding domain superfamily [SSF51735] (9-76)

Organism: NCBI:txid2080658